Protein AF-A0A1I3TR49-F1 (afdb_monomer)

Sequence (164 aa):
MSTLNEPVAKRIAKLFCMLGSDFDGEILNAAKKMKKLLVAEGLSFPDIAMVIENCNGEIEERKYSDKDAEIIFARGVDKGRAEQLRAQQAPPEFYDSDGKPRWNEIALFCQGNHARIRNNWERDFVNDMAGRMLLRQPTEKQARCLLAIFVKLGGHYDPQTMPW

pLDDT: mean 76.14, std 15.82, range [39.66, 94.94]

Radius of gyration: 25.1 Å; Cα contacts (8 Å, |Δi|>4): 99; chains: 1; bounding box: 60×48×52 Å

Solvent-accessible surface area (backbone atoms only — not comparable to full-atom values): 9668 Å² total; per-residue (Å²): 134,90,71,77,53,67,75,55,48,57,51,45,52,56,33,56,61,35,58,73,50,96,43,67,72,50,23,53,50,25,53,53,52,43,53,54,54,32,50,75,73,76,45,51,72,68,60,52,49,50,52,60,76,57,72,72,84,67,81,72,78,80,67,68,54,68,68,59,48,47,53,53,47,50,54,48,50,50,51,46,48,53,49,45,58,55,56,76,49,59,59,76,74,41,31,49,99,85,57,46,74,33,59,40,49,48,23,44,51,43,46,77,45,39,89,78,52,86,47,70,68,60,44,53,50,31,50,55,43,40,73,40,35,83,82,43,82,70,53,73,71,52,44,54,53,52,47,55,51,28,45,76,76,68,48,78,79,70,80,86,71,59,89,131

Structure (mmCIF, N/CA/C/O backbone):
data_AF-A0A1I3TR49-F1
#
_entry.id   AF-A0A1I3TR49-F1
#
loop_
_atom_site.group_PDB
_atom_site.id
_atom_site.type_symbol
_atom_site.label_atom_id
_atom_site.label_alt_id
_atom_site.label_comp_id
_atom_site.label_asym_id
_atom_site.label_entity_id
_atom_site.label_seq_id
_atom_site.pdbx_PDB_ins_code
_atom_site.Cartn_x
_atom_site.Cartn_y
_atom_site.Cartn_z
_atom_site.occupancy
_atom_site.B_iso_or_equiv
_atom_site.auth_seq_id
_atom_site.auth_comp_id
_atom_site.auth_asym_id
_atom_site.auth_atom_id
_atom_site.pdbx_PDB_model_num
ATOM 1 N N . MET A 1 1 ? -22.020 -6.575 24.843 1.00 39.66 1 MET A N 1
ATOM 2 C CA . MET A 1 1 ? -22.527 -5.255 24.414 1.00 39.66 1 MET A CA 1
ATOM 3 C C . MET A 1 1 ? -21.600 -4.170 24.941 1.00 39.66 1 MET A C 1
ATOM 5 O O . MET A 1 1 ? -21.624 -3.893 26.133 1.00 39.66 1 MET A O 1
ATOM 9 N N . SER A 1 2 ? -20.737 -3.609 24.092 1.00 46.28 2 SER A N 1
ATOM 10 C CA . SER A 1 2 ? -19.875 -2.485 24.480 1.00 46.28 2 SER A CA 1
ATOM 11 C C . SER A 1 2 ? -20.663 -1.191 24.308 1.00 46.28 2 SER A C 1
ATOM 13 O O . SER A 1 2 ? -20.818 -0.689 23.200 1.00 46.28 2 SER A O 1
ATOM 15 N N . THR A 1 3 ? -21.243 -0.690 25.392 1.00 58.72 3 THR A N 1
ATOM 16 C CA . THR A 1 3 ? -21.944 0.597 25.404 1.00 58.72 3 THR A CA 1
ATOM 17 C C . THR A 1 3 ? -20.926 1.731 25.473 1.00 58.72 3 THR A C 1
ATOM 19 O O . THR A 1 3 ? -20.044 1.695 26.332 1.00 58.72 3 THR A O 1
ATOM 22 N N . LEU A 1 4 ? -21.063 2.747 24.614 1.00 65.81 4 LEU A N 1
ATOM 23 C CA . LEU A 1 4 ? -20.297 3.993 24.720 1.00 65.81 4 LEU A CA 1
ATOM 24 C C . LEU A 1 4 ? -20.412 4.553 26.139 1.00 65.81 4 LEU A C 1
ATOM 26 O O . LEU A 1 4 ? -21.515 4.772 26.642 1.00 65.81 4 LEU A O 1
ATOM 30 N N . ASN A 1 5 ? -19.274 4.819 26.770 1.00 77.94 5 ASN A N 1
ATOM 31 C CA . ASN A 1 5 ? -19.248 5.432 28.089 1.00 77.94 5 ASN A CA 1
ATOM 32 C C . ASN A 1 5 ? -19.944 6.813 28.051 1.00 77.94 5 ASN A C 1
ATOM 34 O O . ASN A 1 5 ? -19.626 7.647 27.200 1.00 77.94 5 ASN A O 1
ATOM 38 N N . GLU A 1 6 ? -20.891 7.080 28.959 1.00 75.75 6 GLU A N 1
ATOM 39 C CA . GLU A 1 6 ? -21.751 8.282 28.950 1.00 75.75 6 GLU A CA 1
ATOM 40 C C . GLU A 1 6 ? -20.960 9.612 28.847 1.00 75.75 6 GLU A C 1
ATOM 42 O O . GLU A 1 6 ? -21.258 10.439 27.975 1.00 75.75 6 GLU A O 1
ATOM 47 N N . PRO A 1 7 ? -19.911 9.857 29.658 1.00 82.25 7 PRO A N 1
ATOM 48 C CA . PRO A 1 7 ? -19.032 11.015 29.498 1.00 82.25 7 PRO A CA 1
ATOM 49 C C . PRO A 1 7 ? -18.304 11.089 28.148 1.00 82.25 7 PRO A C 1
ATOM 51 O O . PRO A 1 7 ? -18.015 12.194 27.680 1.00 82.25 7 PRO A O 1
ATOM 54 N N . VAL A 1 8 ? -18.006 9.960 27.501 1.00 80.50 8 VAL A N 1
ATOM 55 C CA . VAL A 1 8 ? -17.376 9.937 26.171 1.00 80.50 8 VAL A CA 1
ATOM 56 C C . VAL A 1 8 ? -18.398 10.278 25.092 1.00 80.50 8 VAL A C 1
ATOM 58 O O . VAL A 1 8 ? -18.118 11.133 24.250 1.00 80.50 8 VAL A O 1
ATOM 61 N N . ALA A 1 9 ? -19.612 9.735 25.184 1.00 81.31 9 ALA A N 1
ATOM 62 C CA . ALA A 1 9 ? -20.722 10.074 24.297 1.00 81.31 9 ALA A CA 1
ATOM 63 C C . ALA A 1 9 ? -21.035 11.583 24.319 1.00 81.31 9 ALA A C 1
ATOM 65 O O . ALA A 1 9 ? -21.102 12.218 23.265 1.00 81.31 9 ALA A O 1
ATOM 66 N N . LYS A 1 10 ? -21.110 12.203 25.508 1.00 86.50 10 LYS A N 1
ATOM 67 C CA . LYS A 1 10 ? -21.321 13.661 25.650 1.00 86.50 10 LYS A CA 1
ATOM 68 C C . LYS A 1 10 ? -20.209 14.489 24.993 1.00 86.50 10 LYS A C 1
ATOM 70 O O . LYS A 1 10 ? -20.476 15.530 24.392 1.00 86.50 10 LYS A O 1
ATOM 75 N N . ARG A 1 11 ? -18.952 14.038 25.081 1.00 86.19 11 ARG A N 1
ATOM 76 C CA . ARG A 1 11 ? -17.809 14.705 24.429 1.00 86.19 11 ARG A CA 1
ATOM 77 C C . ARG A 1 11 ? -17.861 14.566 22.911 1.00 86.19 11 ARG A C 1
ATOM 79 O O . ARG A 1 11 ? -17.600 15.546 22.219 1.00 86.19 11 ARG A O 1
ATOM 86 N N . ILE A 1 12 ? -18.207 13.383 22.405 1.00 85.88 12 ILE A N 1
ATOM 87 C CA . ILE A 1 12 ? -18.371 13.130 20.968 1.00 85.88 12 ILE A CA 1
ATOM 88 C C . ILE A 1 12 ? -19.490 14.008 20.404 1.00 85.88 12 ILE A C 1
ATOM 90 O O . ILE A 1 12 ? -19.259 14.688 19.408 1.00 85.88 12 ILE A O 1
ATOM 94 N N . ALA A 1 13 ? -20.640 14.093 21.079 1.00 86.44 13 ALA A N 1
ATOM 95 C CA . ALA A 1 13 ? -21.747 14.958 20.669 1.00 86.44 13 ALA A CA 1
ATOM 96 C C . ALA A 1 13 ? -21.315 16.430 20.547 1.00 86.44 13 ALA A C 1
ATOM 98 O O . ALA A 1 13 ? -21.583 17.080 19.539 1.00 86.44 13 ALA A O 1
ATOM 99 N N . LYS A 1 14 ? -20.552 16.941 21.523 1.00 90.56 14 LYS A N 1
ATOM 100 C CA . LYS A 1 14 ? -20.010 18.307 21.465 1.00 90.56 14 LYS A CA 1
ATOM 101 C C . LYS A 1 14 ? -19.082 18.520 20.265 1.00 90.56 14 LYS A C 1
ATOM 103 O O . LYS A 1 14 ? -19.155 19.560 19.620 1.00 90.56 14 LYS A O 1
ATOM 108 N N . LEU A 1 15 ? -18.217 17.550 19.962 1.00 92.00 15 LEU A N 1
ATOM 109 C CA . LEU A 1 15 ? -17.332 17.610 18.794 1.00 92.00 15 LEU A CA 1
ATOM 110 C C . LEU A 1 15 ? -18.109 17.521 17.477 1.00 92.00 15 LEU A C 1
ATOM 112 O O . LEU A 1 15 ? -17.673 18.102 16.491 1.00 92.00 15 LEU A O 1
ATOM 116 N N . PHE A 1 16 ? -19.248 16.828 17.461 1.00 88.44 16 PHE A N 1
ATOM 117 C CA . PHE A 1 16 ? -20.114 16.723 16.289 1.00 88.44 16 PHE A CA 1
ATOM 118 C C . PHE A 1 16 ? -20.740 18.074 15.940 1.00 88.44 16 PHE A C 1
ATOM 120 O O . PHE A 1 16 ? -20.690 18.482 14.786 1.00 88.44 16 PHE A O 1
ATOM 127 N N . CYS A 1 17 ? -21.197 18.835 16.939 1.00 89.12 17 CYS A N 1
ATOM 128 C CA . CYS A 1 17 ? -21.662 20.207 16.720 1.00 89.12 17 CYS A CA 1
ATOM 129 C C . CYS A 1 17 ? -20.558 21.129 16.172 1.00 89.12 17 CYS A C 1
ATOM 131 O O . CYS A 1 17 ? -20.835 22.000 15.355 1.00 89.12 17 CYS A O 1
ATOM 133 N N . MET A 1 18 ? -19.299 20.925 16.581 1.00 91.12 18 MET A N 1
ATOM 134 C CA . MET A 1 18 ? -18.164 21.729 16.098 1.00 91.12 18 MET A CA 1
ATOM 135 C C . MET A 1 18 ? -17.819 21.490 14.621 1.00 91.12 18 MET A C 1
ATOM 137 O O . MET A 1 18 ? -17.068 22.276 14.049 1.00 91.12 18 MET A O 1
ATOM 141 N N . LEU A 1 19 ? -18.357 20.439 13.990 1.00 91.12 19 LEU A N 1
ATOM 142 C CA . LEU A 1 19 ? -18.194 20.224 12.549 1.00 91.12 19 LEU A CA 1
ATOM 143 C C . LEU A 1 19 ? -18.945 21.269 11.709 1.00 91.12 19 LEU A C 1
ATOM 145 O O . LEU A 1 19 ? -18.629 21.414 10.535 1.00 91.12 19 LEU A O 1
ATOM 149 N N . GLY A 1 20 ? -19.900 21.995 12.299 1.00 88.50 20 GLY A N 1
ATOM 150 C CA . GLY A 1 20 ? -20.612 23.106 11.661 1.00 88.50 20 GLY A CA 1
ATOM 151 C C . GLY A 1 20 ? -20.020 24.491 11.947 1.00 88.50 20 GLY A C 1
ATOM 152 O O . GLY A 1 20 ? -20.724 25.476 11.764 1.00 88.50 20 GLY A O 1
ATOM 153 N N . SER A 1 21 ? -18.790 24.580 12.465 1.00 92.62 21 SER A N 1
ATOM 154 C CA . SER A 1 21 ? -18.107 25.866 12.679 1.00 92.62 21 SER A CA 1
ATOM 155 C C . SER A 1 21 ? -17.705 26.509 11.346 1.00 92.62 21 SER A C 1
ATOM 157 O O . SER A 1 21 ? -17.328 25.801 10.420 1.00 92.62 21 SER A O 1
ATOM 159 N N . ASP A 1 22 ? -17.696 27.842 11.268 1.00 93.69 22 ASP A N 1
ATOM 160 C CA . ASP A 1 22 ? -17.218 28.595 10.093 1.00 93.69 22 ASP A CA 1
ATOM 161 C C . ASP A 1 22 ? -15.680 28.613 9.970 1.00 93.69 22 ASP A C 1
ATOM 163 O O . ASP A 1 22 ? -15.117 29.160 9.020 1.00 93.69 22 ASP A O 1
ATOM 167 N N . PHE A 1 23 ? -14.975 28.032 10.944 1.00 93.06 23 PHE A N 1
ATOM 168 C CA . PHE A 1 23 ? -13.519 28.002 10.991 1.00 93.06 23 PHE A CA 1
ATOM 169 C C . PHE A 1 23 ? -12.982 26.600 10.677 1.00 93.06 23 PHE A C 1
ATOM 171 O O . PHE A 1 23 ? -13.037 25.694 11.512 1.00 93.06 23 PHE A O 1
ATOM 178 N N . ASP A 1 24 ? -12.338 26.440 9.517 1.00 91.50 24 ASP A N 1
ATOM 179 C CA . ASP A 1 24 ? -11.749 25.165 9.062 1.00 91.50 24 ASP A CA 1
ATOM 180 C C . ASP A 1 24 ? -10.824 24.510 10.099 1.00 91.50 24 ASP A C 1
ATOM 182 O O . ASP A 1 24 ? -10.802 23.287 10.277 1.00 91.50 24 ASP A O 1
ATOM 186 N N . GLY A 1 25 ? -10.055 25.329 10.824 1.00 92.19 25 GLY A N 1
ATOM 187 C CA . GLY A 1 25 ? -9.167 24.855 11.882 1.00 92.19 25 GLY A CA 1
ATOM 188 C C . GLY A 1 25 ? -9.919 24.166 13.025 1.00 92.19 25 GLY A C 1
ATOM 189 O O . GLY A 1 25 ? -9.424 23.185 13.587 1.00 92.19 25 GLY A O 1
ATOM 190 N N . GLU A 1 26 ? -11.122 24.631 13.356 1.00 91.81 26 GLU A N 1
ATOM 191 C CA . GLU A 1 26 ? -11.967 24.029 14.385 1.00 91.81 26 GLU A CA 1
ATOM 192 C C . GLU A 1 26 ? -12.593 22.724 13.904 1.00 91.81 26 GLU A C 1
ATOM 194 O O . GLU A 1 26 ? -12.525 21.735 14.636 1.00 91.81 26 GLU A O 1
ATOM 199 N N . ILE A 1 27 ?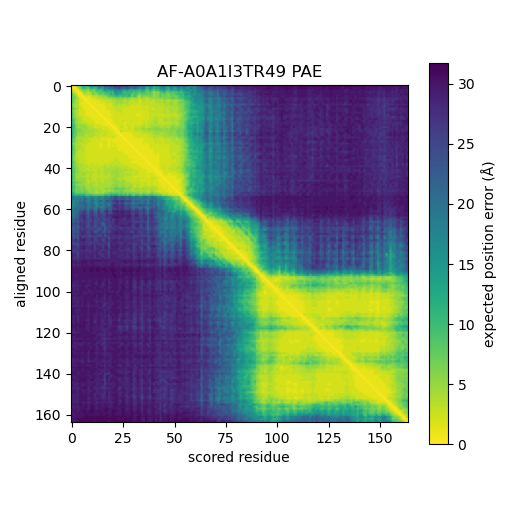 -13.086 22.681 12.661 1.00 94.94 27 ILE A N 1
ATOM 200 C CA . ILE A 1 27 ? -13.631 21.465 12.037 1.00 94.94 27 ILE A CA 1
ATOM 201 C C . ILE A 1 27 ? -12.572 20.356 12.031 1.00 94.94 27 ILE A C 1
ATOM 203 O O . ILE A 1 27 ? -12.802 19.246 12.523 1.00 94.94 27 ILE A O 1
ATOM 207 N N . LEU A 1 28 ? -11.369 20.652 11.526 1.00 93.56 28 LEU A N 1
ATOM 208 C CA . LEU A 1 28 ? -10.281 19.675 11.437 1.00 93.56 28 LEU A CA 1
ATOM 209 C C . LEU A 1 28 ? -9.835 19.187 12.818 1.00 93.56 28 LEU A C 1
ATOM 211 O O . LEU A 1 28 ? -9.556 17.997 13.005 1.00 93.56 28 LEU A O 1
ATOM 215 N N . ASN A 1 29 ? -9.767 20.085 13.801 1.00 93.75 29 ASN A N 1
ATOM 216 C CA . ASN A 1 29 ? -9.424 19.721 15.172 1.00 93.75 29 ASN A CA 1
ATOM 217 C C . ASN A 1 29 ? -10.525 18.887 15.836 1.00 93.75 29 ASN A C 1
ATOM 219 O O . ASN A 1 29 ? -10.207 17.934 16.556 1.00 93.75 29 ASN A O 1
ATOM 223 N N . ALA A 1 30 ? -11.794 19.199 15.576 1.00 93.88 30 ALA A N 1
ATOM 224 C CA . ALA A 1 30 ? -12.936 18.452 16.078 1.00 93.88 30 ALA A CA 1
ATOM 225 C C . ALA A 1 30 ? -12.958 17.027 15.511 1.00 93.88 30 ALA A C 1
ATOM 227 O O . ALA A 1 30 ? -12.983 16.067 16.285 1.00 93.88 30 ALA A O 1
ATOM 228 N N . ALA A 1 31 ? -12.808 16.872 14.193 1.00 92.88 31 ALA A N 1
ATOM 229 C CA . ALA A 1 31 ? -12.735 15.571 13.530 1.00 92.88 31 ALA A CA 1
ATOM 230 C C . ALA A 1 31 ? -11.556 14.721 14.040 1.00 92.88 31 ALA A C 1
ATOM 232 O O . ALA A 1 31 ? -11.719 13.539 14.356 1.00 92.88 31 ALA A O 1
ATOM 233 N N . LYS A 1 32 ? -10.365 15.321 14.207 1.00 94.75 32 LYS A N 1
ATOM 234 C CA . LYS A 1 32 ? -9.185 14.631 14.765 1.00 94.75 32 LYS A CA 1
ATOM 235 C C . LYS A 1 32 ? -9.409 14.167 16.204 1.00 94.75 32 LYS A C 1
ATOM 237 O O . LYS A 1 32 ? -9.041 13.041 16.543 1.00 94.75 32 LYS A O 1
ATOM 242 N N . LYS A 1 33 ? -9.985 15.018 17.059 1.00 94.00 33 LYS A N 1
ATOM 243 C CA . LYS A 1 33 ? -10.298 14.664 18.454 1.00 94.00 33 LYS A CA 1
ATOM 244 C C . LYS A 1 33 ? -11.365 13.576 18.529 1.00 94.00 33 LYS A C 1
ATOM 246 O O . LYS A 1 33 ? -11.213 12.650 19.318 1.00 94.00 33 LYS A O 1
ATOM 251 N N . MET A 1 34 ? -12.384 13.652 17.678 1.00 92.31 34 MET A N 1
ATOM 252 C CA . MET A 1 34 ? -13.452 12.659 17.610 1.00 92.31 34 MET A CA 1
ATOM 253 C C . MET A 1 34 ? -12.901 11.291 17.204 1.00 92.31 34 MET A C 1
ATOM 255 O O . MET A 1 34 ? -13.151 10.311 17.897 1.00 92.31 34 MET A O 1
ATOM 259 N N . LYS A 1 35 ? -12.037 11.238 16.180 1.00 92.56 35 LYS A N 1
ATOM 260 C CA . LYS A 1 35 ? -11.345 10.004 15.778 1.00 92.56 35 LYS A CA 1
ATOM 261 C C . LYS A 1 35 ? -10.571 9.368 16.935 1.00 92.56 35 LYS A C 1
ATOM 263 O O . LYS A 1 35 ? -10.643 8.161 17.124 1.00 92.56 35 LYS A O 1
ATOM 268 N N . LYS A 1 36 ? -9.829 10.172 17.707 1.00 91.75 36 LYS A N 1
ATOM 269 C CA . LYS A 1 36 ? -9.060 9.674 18.861 1.00 91.75 36 LYS A CA 1
ATOM 270 C C . LYS A 1 36 ? -9.958 9.098 19.958 1.00 91.75 36 LYS A C 1
ATOM 272 O O . LYS A 1 36 ? -9.607 8.071 20.521 1.00 91.75 36 LYS A O 1
ATOM 277 N N . LEU A 1 37 ? -11.085 9.750 20.254 1.00 89.06 3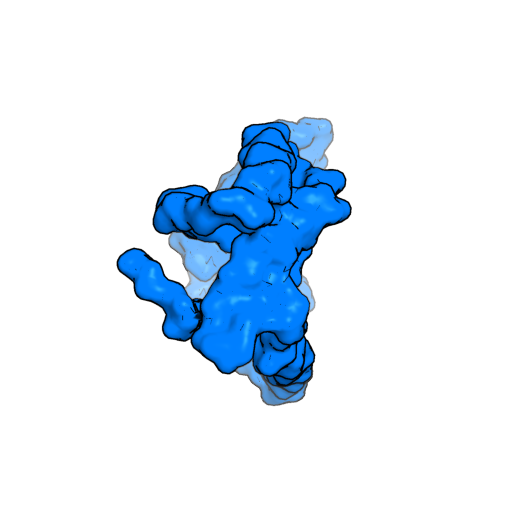7 LEU A N 1
ATOM 278 C CA . LEU A 1 37 ? -12.032 9.271 21.266 1.00 89.06 37 LEU A CA 1
ATOM 279 C C . LEU A 1 37 ? -12.712 7.969 20.845 1.00 89.06 37 LEU A C 1
ATOM 281 O O . LEU A 1 37 ? -12.808 7.063 21.659 1.00 89.06 37 LEU A O 1
ATOM 285 N N . LEU A 1 38 ? -13.118 7.855 19.579 1.00 86.62 38 LEU A N 1
ATOM 286 C CA . LEU A 1 38 ? -13.704 6.619 19.060 1.00 86.62 38 LEU A CA 1
ATOM 287 C C . LEU A 1 38 ? -12.713 5.454 19.156 1.00 86.62 38 LEU A C 1
ATOM 289 O O . LEU A 1 38 ? -13.054 4.415 19.705 1.00 86.62 38 LEU A O 1
ATOM 293 N N . VAL A 1 39 ? -11.460 5.659 18.737 1.00 87.00 39 VAL A N 1
ATOM 294 C CA . VAL A 1 39 ? -10.416 4.623 18.827 1.00 87.00 39 VAL A CA 1
ATOM 295 C C . VAL A 1 39 ? -10.141 4.200 20.274 1.00 87.00 39 VAL A C 1
ATOM 297 O O . VAL A 1 39 ? -9.909 3.020 20.516 1.00 87.00 39 VAL A O 1
ATOM 300 N N . ALA A 1 40 ? -10.187 5.128 21.237 1.00 85.00 40 ALA A N 1
ATOM 301 C CA . ALA A 1 40 ? -10.005 4.803 22.655 1.00 85.00 40 ALA A CA 1
ATOM 302 C C . ALA A 1 40 ? -11.107 3.877 23.203 1.00 85.00 40 ALA A C 1
ATOM 304 O O . ALA A 1 40 ? -10.841 3.086 24.101 1.00 85.00 40 ALA A O 1
ATOM 305 N N . GLU A 1 41 ? -12.308 3.942 22.626 1.00 81.75 41 GLU A N 1
ATOM 306 C CA . GLU A 1 41 ? -13.445 3.069 22.943 1.00 81.75 41 GLU A CA 1
ATOM 307 C C . GLU A 1 41 ? -13.529 1.841 22.011 1.00 81.75 41 GLU A C 1
ATOM 309 O O . GLU A 1 41 ? -14.489 1.079 22.076 1.00 81.75 41 GLU A O 1
ATOM 314 N N . GLY A 1 42 ? -12.544 1.638 21.124 1.00 82.88 42 GLY A N 1
ATOM 315 C CA . GLY A 1 42 ? -12.545 0.540 20.151 1.00 82.88 42 GLY A CA 1
ATOM 316 C C . GLY A 1 42 ? -13.550 0.704 19.005 1.00 82.88 42 GLY A C 1
ATOM 317 O O . GLY A 1 42 ? -13.903 -0.279 18.362 1.00 82.88 42 GLY A O 1
ATOM 318 N N . LEU A 1 43 ? -14.008 1.929 18.748 1.00 83.88 43 LEU A N 1
ATOM 319 C CA . LEU A 1 43 ? -15.012 2.274 17.741 1.00 83.88 43 LEU A CA 1
ATOM 320 C C . LEU A 1 43 ? -14.411 3.061 16.570 1.00 83.88 43 LEU A C 1
ATOM 322 O O . LEU A 1 43 ? -13.320 3.638 16.640 1.00 83.88 43 LEU A O 1
ATOM 326 N N . SER A 1 44 ? -15.172 3.144 15.486 1.00 86.31 44 SER A N 1
ATOM 327 C CA . SER A 1 44 ? -14.844 3.872 14.267 1.00 86.31 44 SER A CA 1
ATOM 328 C C . SER A 1 44 ? -16.027 4.712 13.763 1.00 86.31 44 SER A C 1
ATOM 330 O O . SER A 1 44 ? -17.168 4.538 14.181 1.00 86.31 44 SER A O 1
ATOM 332 N N . PHE A 1 45 ? -15.764 5.664 12.859 1.00 82.69 45 PHE A N 1
ATOM 333 C CA . PHE A 1 45 ? -16.827 6.466 12.232 1.00 82.69 45 PHE A CA 1
ATOM 334 C C . PHE A 1 45 ? -17.902 5.615 11.526 1.00 82.69 45 PHE A C 1
ATOM 336 O O . PHE A 1 45 ? -19.075 5.944 11.683 1.00 82.69 45 PHE A O 1
ATOM 343 N N . PRO A 1 46 ? -17.554 4.529 10.802 1.00 84.19 46 PRO A N 1
ATOM 344 C CA . PRO A 1 46 ? -18.543 3.583 10.284 1.00 84.19 46 PRO A CA 1
ATOM 345 C C . PRO A 1 46 ? -19.475 2.989 11.345 1.00 84.19 46 PRO A C 1
ATOM 347 O O . PRO A 1 46 ? -20.665 2.850 11.082 1.00 84.19 46 PRO A O 1
ATOM 350 N N . ASP A 1 47 ? -18.969 2.690 12.543 1.00 79.88 47 ASP A N 1
ATOM 351 C CA . ASP A 1 47 ? -19.797 2.143 13.627 1.00 79.88 47 ASP A CA 1
ATOM 352 C C . ASP A 1 47 ? -20.828 3.174 14.104 1.00 79.88 47 ASP A C 1
ATOM 354 O O . ASP A 1 47 ? -21.980 2.841 14.363 1.00 79.88 47 ASP A O 1
ATOM 35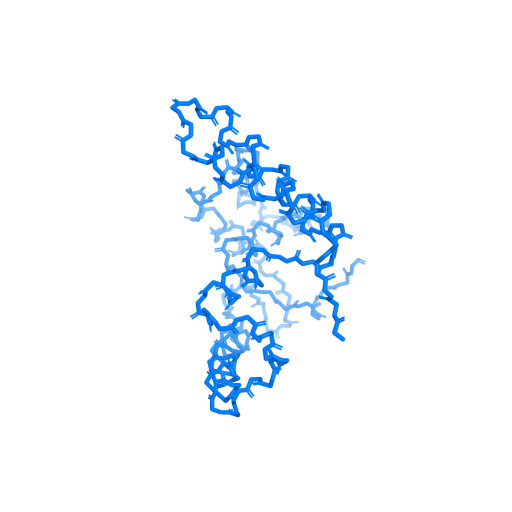8 N N . ILE A 1 48 ? -20.440 4.452 14.153 1.00 77.81 48 ILE A N 1
ATOM 359 C CA . ILE A 1 48 ? -21.357 5.556 14.465 1.00 77.81 48 ILE A CA 1
ATOM 360 C C . ILE A 1 48 ? -22.369 5.778 13.335 1.00 77.81 48 ILE A C 1
ATOM 362 O O . ILE A 1 48 ? -23.542 6.007 13.614 1.00 77.81 48 ILE A O 1
ATOM 366 N N . ALA A 1 49 ? -21.941 5.689 12.072 1.00 78.31 49 ALA A N 1
ATOM 367 C CA . ALA A 1 49 ? -22.837 5.802 10.923 1.00 78.31 49 ALA A CA 1
ATOM 368 C C . ALA A 1 49 ? -23.915 4.711 10.949 1.00 78.31 49 ALA A C 1
ATOM 370 O O . ALA A 1 49 ? -25.086 5.039 10.825 1.00 78.31 49 ALA A O 1
ATOM 371 N N . MET A 1 50 ? -23.546 3.459 11.238 1.00 67.44 50 MET A N 1
ATOM 372 C CA . MET A 1 50 ? -24.505 2.365 11.435 1.00 67.44 50 MET A CA 1
ATOM 373 C C . MET A 1 50 ? -25.518 2.657 12.542 1.00 67.44 50 MET A C 1
ATOM 375 O O . MET A 1 50 ? -26.704 2.405 12.373 1.00 67.44 50 MET A O 1
ATOM 379 N N . VAL A 1 51 ? -25.065 3.186 13.684 1.00 72.38 51 VAL A N 1
ATOM 380 C CA . VAL A 1 51 ? -25.960 3.528 14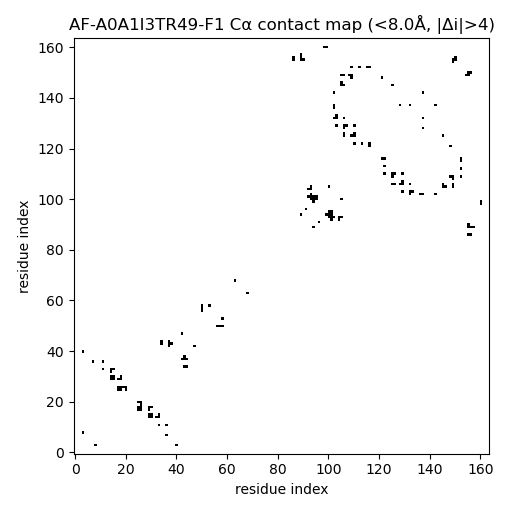.801 1.00 72.38 51 VAL A CA 1
ATOM 381 C C . VAL A 1 51 ? -26.963 4.609 14.391 1.00 72.38 51 VAL A C 1
ATOM 383 O O . VAL A 1 51 ? -28.134 4.525 14.757 1.00 72.38 51 VAL A O 1
ATOM 386 N N . ILE A 1 52 ? -26.520 5.608 13.624 1.00 72.56 52 ILE A N 1
ATOM 387 C CA . ILE A 1 52 ? -27.382 6.678 13.106 1.00 72.56 52 ILE A CA 1
ATOM 388 C C . ILE A 1 52 ? -28.342 6.135 12.041 1.00 72.56 52 ILE A C 1
ATOM 390 O O . ILE A 1 52 ? -29.528 6.433 12.100 1.00 72.56 52 ILE A O 1
ATOM 394 N N . GLU A 1 53 ? -27.858 5.328 11.097 1.00 70.31 53 GLU A N 1
ATOM 395 C CA . GLU A 1 53 ? -28.667 4.705 10.040 1.00 70.31 53 GLU A CA 1
ATOM 396 C C . GLU A 1 53 ? -29.755 3.792 10.616 1.00 70.31 53 GLU A C 1
ATOM 398 O O . GLU A 1 53 ? -30.868 3.752 10.094 1.00 70.31 53 GLU A O 1
ATOM 403 N N . ASN A 1 54 ? -29.463 3.119 11.731 1.00 65.62 54 ASN A N 1
ATOM 404 C CA . ASN A 1 54 ? -30.382 2.179 12.357 1.00 65.62 54 ASN A CA 1
ATOM 405 C C . ASN A 1 54 ? -31.412 2.826 13.296 1.00 65.62 54 ASN A C 1
ATOM 407 O O . ASN A 1 54 ? -32.283 2.088 13.739 1.00 65.62 54 ASN A O 1
ATOM 411 N N . CYS A 1 55 ? -31.341 4.142 13.582 1.00 52.75 55 CYS A N 1
ATOM 412 C CA . CYS A 1 55 ? -32.319 5.047 14.246 1.00 52.75 55 CYS A CA 1
ATOM 413 C C . CYS A 1 55 ? -33.131 4.575 15.486 1.00 52.75 55 CYS A C 1
ATOM 415 O O . CYS A 1 55 ? -33.822 5.391 16.092 1.00 52.75 55 CYS A O 1
ATOM 417 N N . ASN A 1 56 ? -33.025 3.320 15.923 1.00 53.84 56 ASN A N 1
ATOM 418 C CA . ASN A 1 56 ? -33.837 2.677 16.959 1.00 53.84 56 ASN A CA 1
ATOM 419 C C . ASN A 1 56 ? -33.006 2.258 18.186 1.00 53.84 56 ASN A C 1
ATOM 421 O O . ASN A 1 56 ? -33.528 1.622 19.094 1.00 53.84 56 ASN A O 1
ATOM 425 N N . GLY A 1 57 ? -31.721 2.628 18.248 1.00 50.22 57 GLY A N 1
ATOM 426 C CA . GLY A 1 57 ? -30.883 2.431 19.438 1.00 50.22 57 GLY A CA 1
ATOM 427 C C . GLY A 1 57 ? -30.410 0.996 19.693 1.00 50.22 57 GLY A C 1
ATOM 428 O O . GLY A 1 57 ? -29.686 0.769 20.661 1.00 50.22 57 GLY A O 1
ATOM 429 N N . GLU A 1 58 ? -30.747 0.042 18.828 1.00 46.16 58 GLU A N 1
ATOM 430 C CA . GLU A 1 58 ? -30.229 -1.321 18.903 1.00 46.16 58 GLU A CA 1
ATOM 431 C C . GLU A 1 58 ? -28.995 -1.448 18.008 1.00 46.16 58 GLU A C 1
ATOM 433 O O . GLU A 1 58 ? -29.055 -1.363 16.780 1.00 46.16 58 GLU A O 1
ATOM 438 N N . ILE A 1 59 ? -27.836 -1.623 18.645 1.00 44.81 59 ILE A N 1
ATOM 439 C CA . ILE A 1 59 ? -26.644 -2.125 17.968 1.00 44.81 59 ILE A CA 1
ATOM 440 C C . ILE A 1 59 ? -26.946 -3.593 17.672 1.00 44.81 59 ILE A C 1
ATOM 442 O O . ILE A 1 59 ? -26.665 -4.459 18.500 1.00 44.81 59 ILE A O 1
ATOM 446 N N . GLU A 1 60 ? -27.562 -3.877 16.523 1.00 47.41 60 GLU A N 1
ATOM 447 C CA . GLU A 1 60 ? -27.552 -5.238 16.002 1.00 47.41 60 GLU A CA 1
ATOM 448 C C . GLU A 1 60 ? -26.082 -5.641 15.850 1.00 47.41 60 GLU A C 1
ATOM 450 O O . GLU A 1 60 ? -25.320 -5.037 15.087 1.00 47.41 60 GLU A O 1
ATOM 455 N N . GLU A 1 61 ? -25.659 -6.636 16.633 1.00 48.44 61 GLU A N 1
ATOM 456 C CA . GLU A 1 61 ? -24.429 -7.370 16.368 1.00 48.44 61 GLU A CA 1
ATOM 457 C C . GLU A 1 61 ? -24.482 -7.792 14.901 1.00 48.44 61 GLU A C 1
ATOM 459 O O . GLU A 1 61 ? -25.295 -8.638 14.529 1.00 48.44 61 GLU A O 1
ATOM 464 N N . ARG A 1 62 ? -23.654 -7.170 14.054 1.00 48.94 62 ARG A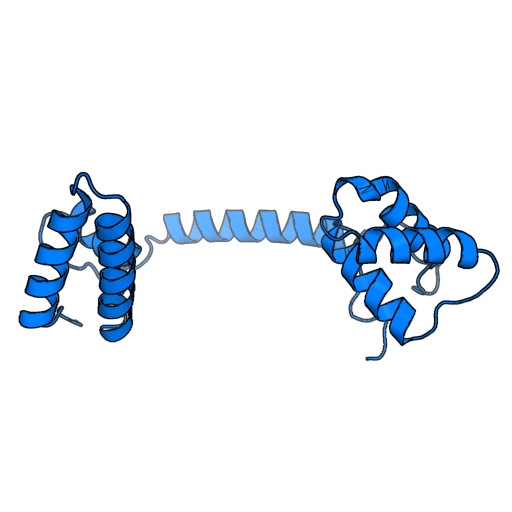 N 1
ATOM 465 C CA . ARG A 1 62 ? -23.548 -7.498 12.630 1.00 48.94 62 ARG A CA 1
ATOM 466 C C . ARG A 1 62 ? -23.242 -8.994 12.479 1.00 48.94 62 ARG A C 1
ATOM 468 O O . ARG A 1 62 ? -22.086 -9.404 12.417 1.00 48.94 62 ARG A O 1
ATOM 475 N N . LYS A 1 63 ? -24.277 -9.815 12.320 1.00 45.09 63 LYS A N 1
ATOM 476 C CA . LYS A 1 63 ? -24.235 -10.881 11.330 1.00 45.09 63 LYS A CA 1
ATOM 477 C C . LYS A 1 63 ? -24.413 -10.161 10.011 1.00 45.09 63 LYS A C 1
ATOM 479 O O . LYS A 1 63 ? -25.483 -9.631 9.736 1.00 45.09 63 LYS A O 1
ATOM 484 N N . TYR A 1 64 ? -23.345 -10.076 9.225 1.00 50.44 64 TYR A N 1
ATOM 485 C CA . TYR A 1 64 ? -23.516 -9.838 7.799 1.00 50.44 64 TYR A CA 1
ATOM 486 C C . TYR A 1 64 ? -24.619 -10.793 7.340 1.00 50.44 64 TYR A C 1
ATOM 488 O O . TYR A 1 64 ? -24.497 -11.997 7.557 1.00 50.44 64 TYR A O 1
ATOM 496 N N . SER A 1 65 ? -25.723 -10.262 6.813 1.00 60.06 65 SER A N 1
ATOM 497 C CA . SER A 1 65 ? -26.702 -11.097 6.123 1.00 60.06 65 SER A CA 1
ATOM 498 C C . SER A 1 65 ? -25.921 -11.919 5.104 1.00 60.06 65 SER A C 1
ATOM 500 O O . SER A 1 65 ? -25.087 -11.352 4.393 1.00 60.06 65 SER A O 1
ATOM 502 N N . ASP A 1 66 ? -26.142 -13.235 5.059 1.00 56.16 66 ASP A N 1
ATOM 503 C CA . ASP A 1 66 ? -25.357 -14.153 4.223 1.00 56.16 66 ASP A CA 1
ATOM 504 C C . ASP A 1 66 ? -25.245 -13.649 2.779 1.00 56.16 66 ASP A C 1
ATOM 506 O O . ASP A 1 66 ? -24.197 -13.784 2.160 1.00 56.16 66 ASP A O 1
ATOM 510 N N . LYS A 1 67 ? -26.268 -12.938 2.288 1.00 55.56 67 LYS A N 1
ATOM 511 C CA . LYS A 1 67 ? -26.280 -12.303 0.965 1.00 55.56 67 LYS A CA 1
ATOM 512 C C . LYS A 1 67 ? -25.248 -11.184 0.796 1.00 55.56 67 LYS A C 1
ATOM 514 O O . LYS A 1 67 ? -24.628 -11.096 -0.258 1.00 55.56 67 LYS A O 1
ATOM 519 N N . ASP A 1 68 ? -25.036 -10.338 1.799 1.00 53.38 68 ASP A N 1
ATOM 520 C CA . ASP A 1 68 ? -24.042 -9.258 1.728 1.00 53.38 68 ASP A CA 1
ATOM 521 C C . ASP A 1 68 ? -22.621 -9.810 1.853 1.00 53.38 68 ASP A C 1
ATOM 523 O O . ASP A 1 68 ? -21.711 -9.355 1.153 1.00 53.38 68 ASP A O 1
ATOM 527 N N . ALA A 1 69 ? -22.440 -10.838 2.689 1.00 59.44 69 ALA A N 1
ATOM 528 C CA . ALA A 1 69 ? -21.193 -11.589 2.754 1.00 59.44 69 ALA A CA 1
ATOM 529 C C . ALA A 1 69 ? -20.893 -12.271 1.411 1.00 59.44 69 ALA A C 1
ATOM 531 O O . ALA A 1 69 ? -19.764 -12.195 0.935 1.00 59.44 69 ALA A O 1
ATOM 532 N N . GLU A 1 70 ? -21.900 -12.855 0.761 1.00 62.84 70 GLU A N 1
ATOM 533 C CA . GLU A 1 70 ? -21.780 -13.499 -0.548 1.00 62.84 70 GLU A CA 1
ATOM 534 C C . GLU A 1 70 ? -21.458 -12.487 -1.655 1.00 62.84 70 GLU A C 1
ATOM 536 O O . GLU A 1 70 ? -20.592 -12.748 -2.485 1.00 62.84 70 GLU A O 1
ATOM 541 N N . ILE A 1 71 ? -22.055 -11.290 -1.635 1.00 66.94 71 ILE A N 1
ATOM 542 C CA . ILE A 1 71 ? -21.748 -10.214 -2.593 1.00 66.94 71 ILE A CA 1
ATOM 543 C C . ILE A 1 71 ? -20.316 -9.697 -2.407 1.00 66.94 71 ILE A C 1
ATOM 545 O O . ILE A 1 71 ? -19.600 -9.485 -3.391 1.00 66.94 71 ILE A O 1
ATOM 549 N N . ILE A 1 72 ? -19.877 -9.483 -1.165 1.00 58.41 72 ILE A N 1
ATOM 550 C CA . ILE A 1 72 ? -18.515 -9.018 -0.864 1.00 58.41 72 ILE A CA 1
ATOM 551 C C . ILE A 1 72 ? -17.495 -10.114 -1.192 1.00 58.41 72 ILE A C 1
ATOM 553 O O . ILE A 1 72 ? -16.458 -9.820 -1.789 1.00 58.41 72 ILE A O 1
ATOM 557 N N . PHE A 1 73 ? -17.800 -11.372 -0.869 1.00 63.62 73 PHE A N 1
ATOM 558 C CA . PHE A 1 73 ? -16.961 -12.526 -1.174 1.00 63.62 73 PHE A CA 1
ATOM 559 C C . PHE A 1 73 ? -16.868 -12.772 -2.680 1.00 63.62 73 PHE A C 1
ATOM 561 O O . PHE A 1 73 ? -15.762 -12.890 -3.191 1.00 63.62 73 PHE A O 1
ATOM 568 N N . ALA A 1 74 ? -17.980 -12.752 -3.417 1.00 67.25 74 ALA A N 1
ATOM 569 C CA . ALA A 1 74 ? -17.989 -12.892 -4.873 1.00 67.25 74 ALA A CA 1
ATOM 570 C C . ALA A 1 74 ? -17.182 -11.774 -5.547 1.00 67.25 74 ALA A C 1
ATOM 572 O O . ALA A 1 74 ? -16.312 -12.051 -6.370 1.00 67.25 74 ALA A O 1
ATOM 573 N N . ARG A 1 75 ? -17.370 -10.515 -5.123 1.00 60.34 75 ARG A N 1
ATOM 574 C CA . ARG A 1 75 ? -16.555 -9.384 -5.602 1.00 60.34 75 ARG A CA 1
ATOM 575 C C . ARG A 1 75 ? -15.074 -9.548 -5.261 1.00 60.34 75 ARG A C 1
ATOM 577 O O . ARG A 1 75 ? -14.223 -9.204 -6.079 1.00 60.34 75 ARG A O 1
ATOM 584 N N . GLY A 1 76 ? -14.757 -10.065 -4.076 1.00 60.41 76 GLY A N 1
ATOM 585 C CA . GLY A 1 76 ? -13.391 -10.364 -3.649 1.00 60.41 76 GLY A CA 1
ATOM 586 C C . GLY A 1 76 ? -12.753 -11.503 -4.446 1.00 60.41 76 GLY A C 1
ATOM 587 O O . GLY A 1 76 ? -11.593 -11.400 -4.828 1.00 60.41 76 GLY A O 1
ATOM 588 N N . VAL A 1 77 ? -13.514 -12.551 -4.759 1.00 66.31 77 VAL A N 1
ATOM 589 C CA . VAL A 1 77 ? -13.079 -13.719 -5.536 1.00 66.31 77 VAL A CA 1
ATOM 590 C C . VAL A 1 77 ? -12.906 -13.379 -7.011 1.00 66.31 77 VAL A C 1
ATOM 592 O O . VAL A 1 77 ? -11.954 -13.854 -7.621 1.00 66.31 77 VAL A O 1
ATOM 595 N N . ASP A 1 78 ? -13.765 -12.544 -7.591 1.00 64.56 78 ASP A N 1
ATOM 596 C CA . ASP A 1 78 ? -13.625 -12.105 -8.983 1.00 64.56 78 ASP A CA 1
ATOM 597 C C . ASP A 1 78 ? -12.478 -11.112 -9.142 1.00 64.56 78 ASP A C 1
ATOM 599 O O . ASP A 1 78 ? -11.697 -11.219 -10.088 1.00 64.56 78 ASP A O 1
ATOM 603 N N . LYS A 1 79 ? -12.302 -10.195 -8.182 1.00 54.81 79 LYS A N 1
ATOM 604 C CA . LYS A 1 79 ? -11.126 -9.322 -8.137 1.00 54.81 79 LYS A CA 1
ATOM 605 C C . LYS A 1 79 ? -9.851 -10.135 -7.919 1.00 54.81 79 LYS A C 1
ATOM 607 O O . LYS A 1 79 ? -8.887 -9.921 -8.641 1.00 54.81 79 LYS A O 1
ATOM 612 N N . GLY A 1 80 ? -9.879 -11.112 -7.014 1.00 52.91 80 GLY A N 1
ATOM 613 C CA . GLY A 1 80 ? -8.782 -12.042 -6.765 1.00 52.91 80 GLY A CA 1
ATOM 614 C C . GLY A 1 80 ? -8.456 -12.898 -7.986 1.00 52.91 80 GLY A C 1
ATOM 615 O O . GLY A 1 80 ? -7.293 -13.008 -8.334 1.00 52.91 80 GLY A O 1
ATOM 616 N N . ARG A 1 81 ? -9.451 -13.423 -8.713 1.00 58.84 81 ARG A N 1
ATOM 617 C CA . ARG A 1 81 ? -9.238 -14.167 -9.965 1.00 58.84 81 ARG A CA 1
ATOM 618 C C . ARG A 1 81 ? -8.742 -13.277 -11.095 1.00 58.84 81 ARG A C 1
ATOM 620 O O . ARG A 1 81 ? -7.868 -13.705 -11.833 1.00 58.84 81 ARG A O 1
ATOM 627 N N . ALA A 1 82 ? -9.238 -12.049 -11.227 1.00 56.25 82 ALA A N 1
ATOM 628 C CA . ALA A 1 82 ? -8.741 -11.094 -12.215 1.00 56.25 82 ALA A CA 1
ATOM 629 C C . ALA A 1 82 ? -7.309 -10.633 -11.897 1.00 56.25 82 ALA A C 1
ATOM 631 O O . ALA A 1 82 ? -6.493 -10.498 -12.804 1.00 56.25 82 ALA A O 1
ATOM 632 N N . GLU A 1 83 ? -6.982 -10.429 -10.621 1.00 49.38 83 GLU A N 1
ATOM 633 C CA . GLU A 1 83 ? -5.630 -10.119 -10.149 1.00 49.38 83 GLU A CA 1
ATOM 634 C C . GLU A 1 83 ? -4.701 -11.329 -10.278 1.00 49.38 83 GLU A C 1
ATOM 636 O O . GLU A 1 83 ? -3.568 -11.160 -10.699 1.00 49.38 83 GLU A O 1
ATOM 641 N N . GLN A 1 84 ? -5.182 -12.548 -10.026 1.00 49.19 84 GLN A N 1
ATOM 642 C CA . GLN A 1 84 ? -4.416 -13.791 -10.136 1.00 49.19 84 GLN A CA 1
ATOM 643 C C . GLN A 1 84 ? -4.211 -14.220 -11.597 1.00 49.19 84 GLN A C 1
ATOM 645 O O . GLN A 1 84 ? -3.141 -14.710 -11.933 1.00 49.19 84 GLN A O 1
ATOM 650 N N . LEU A 1 85 ? -5.171 -13.959 -12.491 1.00 51.22 85 LEU A N 1
ATOM 651 C CA . LEU A 1 85 ? -5.006 -14.093 -13.946 1.00 51.22 85 LEU A CA 1
ATOM 652 C C . LEU A 1 85 ? -4.044 -13.036 -14.502 1.00 51.22 85 LEU A C 1
ATOM 654 O O . LEU A 1 85 ? -3.231 -13.351 -15.366 1.00 51.22 85 LEU A O 1
ATOM 658 N N . ARG A 1 86 ? -4.087 -11.803 -13.975 1.00 47.25 86 ARG A N 1
ATOM 659 C CA . ARG A 1 86 ? -3.068 -10.778 -14.256 1.00 47.25 86 ARG A CA 1
ATOM 660 C C . ARG A 1 86 ? -1.709 -11.122 -13.646 1.00 47.25 86 ARG A C 1
ATOM 662 O O . ARG A 1 86 ? -0.705 -10.672 -14.181 1.00 47.25 86 ARG A O 1
ATOM 669 N N . ALA A 1 87 ? -1.678 -11.903 -12.565 1.00 45.50 87 ALA A N 1
ATOM 670 C CA . ALA A 1 87 ? -0.448 -12.260 -11.871 1.00 45.50 87 ALA A CA 1
ATOM 671 C C . ALA A 1 87 ? 0.260 -13.497 -12.426 1.00 45.50 87 ALA A C 1
ATOM 673 O O . ALA A 1 87 ? 1.484 -13.558 -12.484 1.00 45.50 87 ALA A O 1
ATOM 674 N N . GLN A 1 88 ? -0.505 -14.486 -12.882 1.00 48.56 88 GLN A N 1
ATOM 675 C CA . GLN A 1 88 ? 0.030 -15.686 -13.531 1.00 48.56 88 GLN A CA 1
ATOM 676 C C . GLN A 1 88 ? 0.575 -15.400 -14.933 1.00 48.56 88 GLN A C 1
ATOM 678 O O . GLN A 1 88 ? 1.352 -16.187 -15.464 1.00 48.56 88 GLN A O 1
ATOM 683 N N . GLN A 1 89 ? 0.210 -14.264 -15.523 1.00 45.25 89 GLN A N 1
ATOM 684 C CA . GLN A 1 89 ? 0.806 -13.761 -16.751 1.00 45.25 89 GLN A CA 1
ATOM 685 C C . GLN A 1 89 ? 1.826 -12.678 -16.402 1.00 45.25 89 GLN A C 1
ATOM 687 O O . GLN A 1 89 ? 1.579 -11.496 -16.628 1.00 45.25 89 GLN A O 1
ATOM 692 N N . ALA A 1 90 ? 2.989 -13.062 -15.865 1.00 49.12 90 ALA A N 1
ATOM 693 C CA . ALA A 1 90 ? 4.157 -12.203 -16.026 1.00 49.12 90 ALA A CA 1
ATOM 694 C C . ALA A 1 90 ? 4.338 -12.023 -17.544 1.00 49.12 90 ALA A C 1
ATOM 696 O O . ALA A 1 90 ? 4.514 -13.030 -18.239 1.00 49.12 90 ALA A O 1
ATOM 697 N N . PRO A 1 91 ? 4.218 -10.803 -18.099 1.00 54.34 91 PRO A N 1
ATOM 698 C CA . PRO A 1 91 ? 4.396 -10.628 -19.528 1.00 54.34 91 PRO A CA 1
ATOM 699 C C . PRO A 1 91 ? 5.795 -11.152 -19.882 1.00 54.34 91 PRO A C 1
ATOM 701 O O . PRO A 1 91 ? 6.756 -10.742 -19.219 1.00 54.34 91 PRO A O 1
ATOM 704 N N . PRO A 1 92 ? 5.948 -12.026 -20.895 1.00 56.97 92 PRO A N 1
ATOM 705 C CA . PRO A 1 92 ? 7.252 -12.556 -21.322 1.00 56.97 92 PRO A CA 1
ATOM 706 C C . PRO A 1 92 ? 8.255 -11.464 -21.755 1.00 56.97 92 PRO A C 1
ATOM 708 O O . PRO A 1 92 ? 9.400 -11.751 -22.095 1.00 56.97 92 PRO A O 1
ATOM 711 N N . GLU A 1 93 ? 7.828 -10.203 -21.735 1.00 67.25 93 GLU A N 1
ATOM 712 C CA . GLU A 1 93 ? 8.612 -9.003 -21.988 1.00 67.25 93 GLU A CA 1
ATOM 713 C C . GLU A 1 93 ? 9.595 -8.675 -20.846 1.00 67.25 93 GLU A C 1
ATOM 715 O O . GLU A 1 93 ? 10.706 -8.240 -21.128 1.00 67.25 93 GLU A O 1
ATOM 720 N N . PHE A 1 94 ? 9.264 -8.925 -19.569 1.00 72.88 94 PHE A N 1
ATOM 721 C CA . PHE A 1 94 ? 10.085 -8.458 -18.427 1.00 72.88 94 PHE A CA 1
ATOM 722 C C . PHE A 1 94 ? 10.922 -9.537 -17.740 1.00 72.88 94 PHE A C 1
ATOM 724 O O . PHE A 1 94 ? 11.791 -9.209 -16.929 1.00 72.88 94 PHE A O 1
ATOM 731 N N . TYR A 1 95 ? 10.693 -10.806 -18.066 1.00 77.25 95 TYR A N 1
ATOM 732 C CA . TYR A 1 95 ? 11.406 -11.947 -17.498 1.00 77.25 95 TYR A CA 1
ATOM 733 C C . TYR A 1 95 ? 11.848 -12.888 -18.619 1.00 77.25 95 TYR A C 1
ATOM 735 O O . TYR A 1 95 ? 11.193 -12.990 -19.655 1.00 77.25 95 TYR A O 1
ATOM 743 N N . ASP A 1 96 ? 13.005 -13.526 -18.468 1.00 74.00 96 ASP A N 1
ATOM 744 C CA . ASP A 1 96 ? 13.437 -14.574 -19.390 1.00 74.00 96 ASP A CA 1
ATOM 745 C C . ASP A 1 96 ? 12.736 -15.916 -19.109 1.00 74.00 96 ASP A C 1
ATOM 747 O O . ASP A 1 96 ? 11.943 -16.049 -18.177 1.00 74.00 96 ASP A O 1
ATOM 751 N N . SER A 1 97 ? 13.009 -16.917 -19.949 1.00 68.12 97 SER A N 1
ATOM 752 C CA . SER A 1 97 ? 12.459 -18.271 -19.803 1.00 68.12 97 SER A CA 1
ATOM 753 C C . SER A 1 97 ? 12.880 -18.967 -18.506 1.00 68.12 97 SER A C 1
ATOM 755 O O . SER A 1 97 ? 12.224 -19.921 -18.100 1.00 68.12 97 SER A O 1
ATOM 757 N N . ASP A 1 98 ? 13.941 -18.482 -17.857 1.00 66.69 98 ASP A N 1
ATOM 758 C CA . ASP A 1 98 ? 14.448 -18.987 -16.581 1.00 66.69 98 ASP A CA 1
ATOM 759 C C . ASP A 1 98 ? 13.861 -18.210 -15.385 1.00 66.69 98 ASP A C 1
ATOM 761 O O . ASP A 1 98 ? 14.262 -18.427 -14.240 1.00 66.69 98 ASP A O 1
ATOM 765 N N . GLY A 1 99 ? 12.930 -17.280 -15.636 1.00 67.31 99 GLY A N 1
ATOM 766 C CA . GLY A 1 99 ? 12.301 -16.440 -14.619 1.00 67.31 99 GLY A CA 1
ATOM 767 C C . GLY A 1 99 ? 13.198 -15.319 -14.089 1.00 67.31 99 GLY A C 1
ATOM 768 O O . GLY A 1 99 ? 12.843 -14.673 -13.101 1.00 67.31 99 GLY A O 1
ATOM 769 N N . LYS A 1 100 ? 14.351 -15.050 -14.715 1.00 76.62 100 LYS A N 1
ATOM 770 C CA . LYS A 1 100 ? 15.232 -13.949 -14.313 1.00 76.62 100 LYS A CA 1
ATOM 771 C C . LYS A 1 100 ? 14.733 -12.623 -14.884 1.00 76.62 100 LYS A C 1
ATOM 773 O O . LYS A 1 100 ? 14.214 -12.578 -16.001 1.00 76.62 100 LYS A O 1
ATOM 778 N N . PRO A 1 101 ? 14.926 -11.511 -14.158 1.00 82.12 101 PRO A N 1
ATOM 779 C CA . PRO A 1 101 ? 14.458 -10.209 -14.604 1.00 82.12 101 PRO A CA 1
ATOM 780 C C . PRO A 1 101 ? 15.276 -9.710 -15.793 1.00 82.12 101 PRO A C 1
ATOM 782 O O . PRO A 1 101 ? 16.507 -9.631 -15.743 1.00 82.12 101 PRO A O 1
ATOM 785 N N . ARG A 1 102 ? 14.585 -9.260 -16.837 1.00 86.19 102 ARG A N 1
ATOM 786 C CA . ARG A 1 102 ? 15.169 -8.489 -17.933 1.00 86.19 102 ARG A CA 1
ATOM 787 C C . ARG A 1 102 ? 15.277 -7.036 -17.496 1.00 86.19 102 ARG A C 1
ATOM 789 O O . ARG A 1 102 ? 14.414 -6.209 -17.768 1.00 86.19 102 ARG A O 1
ATOM 796 N N . TRP A 1 103 ? 16.359 -6.726 -16.789 1.00 87.69 103 TRP A N 1
ATOM 797 C CA . TRP A 1 103 ? 16.569 -5.416 -16.166 1.00 87.69 103 TRP A CA 1
ATOM 798 C C . TRP A 1 103 ? 16.487 -4.229 -17.121 1.00 87.69 103 TRP A C 1
ATOM 800 O O . TRP A 1 103 ? 16.028 -3.163 -16.719 1.00 87.69 103 TRP A O 1
ATOM 810 N N . ASN A 1 104 ? 16.890 -4.419 -18.377 1.00 87.88 104 ASN A N 1
ATOM 811 C CA . ASN A 1 104 ? 16.731 -3.411 -19.418 1.00 87.88 104 ASN A CA 1
ATOM 812 C C . ASN A 1 104 ? 15.250 -3.093 -19.682 1.00 87.88 104 ASN A C 1
ATOM 814 O O . ASN A 1 104 ? 14.845 -1.939 -19.610 1.00 87.88 104 ASN A O 1
ATOM 818 N N . GLU A 1 105 ? 14.427 -4.121 -19.886 1.00 86.50 105 GLU A N 1
ATOM 819 C CA . GLU A 1 105 ? 12.990 -3.982 -20.161 1.00 86.50 105 GLU A CA 1
ATOM 820 C C . GLU A 1 105 ? 12.252 -3.361 -18.969 1.00 86.50 105 GLU A C 1
ATOM 822 O O . GLU A 1 105 ? 11.429 -2.458 -19.121 1.00 86.50 105 GLU A O 1
ATOM 827 N N . ILE A 1 106 ? 12.622 -3.768 -17.753 1.00 88.25 106 ILE A N 1
ATOM 828 C CA . ILE A 1 106 ? 12.098 -3.192 -16.508 1.00 88.25 106 ILE A CA 1
ATOM 829 C C . ILE A 1 106 ? 12.474 -1.705 -16.388 1.00 88.25 106 ILE A C 1
ATOM 831 O O . ILE A 1 106 ? 11.640 -0.878 -16.011 1.00 88.25 106 ILE A O 1
ATOM 835 N N . ALA A 1 107 ? 13.716 -1.335 -16.714 1.00 90.44 107 ALA A N 1
ATOM 836 C CA . ALA A 1 107 ? 14.162 0.056 -16.670 1.00 90.44 107 ALA A CA 1
ATOM 837 C C . ALA A 1 107 ? 13.473 0.923 -17.737 1.00 90.44 107 ALA A C 1
ATOM 839 O O . ALA A 1 107 ? 13.028 2.029 -17.423 1.00 90.44 107 ALA A O 1
ATOM 840 N N . LEU A 1 108 ? 13.316 0.407 -18.960 1.00 89.06 108 LEU A N 1
ATOM 841 C CA . LEU A 1 108 ? 12.605 1.075 -20.053 1.00 89.06 108 LEU A CA 1
ATOM 842 C C . LEU A 1 108 ? 11.119 1.261 -19.739 1.00 89.06 108 LEU A C 1
ATOM 844 O O . LEU A 1 108 ? 10.574 2.339 -19.976 1.00 89.06 108 LEU A O 1
ATOM 848 N N . PHE A 1 109 ? 10.470 0.270 -19.124 1.00 89.50 109 PHE A N 1
ATOM 849 C CA . PHE A 1 109 ? 9.092 0.405 -18.656 1.00 89.50 109 PHE A CA 1
ATOM 850 C C . PHE A 1 109 ? 8.946 1.542 -17.641 1.00 89.50 109 PHE A C 1
ATOM 852 O O . PHE A 1 109 ? 8.052 2.387 -17.762 1.00 89.50 109 PHE A O 1
ATOM 859 N N . CYS A 1 110 ? 9.836 1.590 -16.646 1.00 89.19 110 CYS A N 1
ATOM 860 C CA . CYS A 1 110 ? 9.841 2.658 -15.652 1.00 89.19 110 CYS A CA 1
ATOM 861 C C . CYS A 1 110 ? 10.068 4.030 -16.306 1.00 89.19 110 CYS A C 1
ATOM 863 O O . CYS A 1 110 ? 9.406 5.002 -15.936 1.00 89.19 110 CYS A O 1
ATOM 865 N N . GLN A 1 111 ? 10.956 4.109 -17.301 1.00 89.62 111 GLN A N 1
ATOM 866 C CA . GLN A 1 111 ? 11.251 5.338 -18.039 1.00 89.62 111 GLN A CA 1
ATOM 867 C C . GLN A 1 111 ? 10.056 5.804 -18.887 1.00 89.62 111 GLN A C 1
ATOM 869 O O . GLN A 1 111 ? 9.685 6.980 -18.852 1.00 89.62 111 GLN A O 1
ATOM 874 N N . GLY A 1 112 ? 9.388 4.888 -19.591 1.00 86.25 112 GLY A N 1
ATOM 875 C CA . GLY A 1 112 ? 8.173 5.180 -20.358 1.00 86.25 112 GLY A CA 1
ATOM 876 C C . GLY A 1 112 ? 7.027 5.690 -19.479 1.00 86.25 112 GLY A C 1
ATOM 877 O O . GLY A 1 112 ? 6.225 6.519 -19.904 1.00 86.25 112 GLY A O 1
ATOM 878 N N . ASN A 1 113 ? 7.000 5.276 -18.210 1.00 87.25 113 ASN A N 1
ATOM 879 C CA . ASN A 1 113 ? 6.026 5.710 -17.212 1.00 87.25 113 ASN A CA 1
ATOM 880 C C . ASN A 1 113 ? 6.517 6.876 -16.325 1.00 87.25 113 ASN A C 1
ATOM 882 O O . ASN A 1 113 ? 5.885 7.159 -15.301 1.00 87.25 113 ASN A O 1
ATOM 886 N N . HIS A 1 114 ? 7.594 7.591 -16.688 1.00 84.62 114 HIS A N 1
ATOM 887 C CA . HIS A 1 114 ? 8.210 8.611 -15.820 1.00 84.62 114 HIS A CA 1
ATOM 888 C C . HIS A 1 114 ? 7.238 9.713 -15.355 1.00 84.62 114 HIS A C 1
ATOM 890 O O . HIS A 1 114 ? 7.386 10.243 -14.254 1.00 84.62 114 HIS A O 1
ATOM 896 N N . ALA A 1 115 ? 6.213 10.036 -16.152 1.00 84.00 115 ALA A N 1
ATOM 897 C CA . ALA A 1 115 ? 5.194 11.027 -15.802 1.00 84.00 115 ALA A CA 1
ATOM 898 C C . ALA A 1 115 ? 4.395 10.644 -14.539 1.00 84.00 115 ALA A C 1
ATOM 900 O O . ALA A 1 115 ? 3.932 11.518 -13.806 1.00 84.00 115 ALA A O 1
ATOM 901 N N . ARG A 1 116 ? 4.268 9.341 -14.252 1.00 84.56 116 ARG A N 1
ATOM 902 C CA . ARG A 1 116 ? 3.573 8.800 -13.071 1.00 84.56 116 ARG A CA 1
ATOM 903 C C . ARG A 1 116 ? 4.464 8.761 -11.825 1.00 84.56 116 ARG A C 1
ATOM 905 O O . ARG A 1 116 ? 3.950 8.617 -10.716 1.00 84.56 116 ARG A O 1
ATOM 912 N N . ILE A 1 117 ? 5.779 8.923 -11.983 1.00 88.06 117 ILE A N 1
ATOM 913 C CA . ILE A 1 117 ? 6.740 8.982 -10.877 1.00 88.06 117 ILE A CA 1
ATOM 914 C C . ILE A 1 117 ? 6.662 10.373 -10.243 1.00 88.06 117 ILE A C 1
ATOM 916 O O . ILE A 1 117 ? 6.901 11.376 -10.913 1.00 88.06 117 ILE A O 1
ATOM 920 N N . ARG A 1 118 ? 6.327 10.460 -8.952 1.00 80.69 118 ARG A N 1
ATOM 921 C CA . ARG A 1 118 ? 6.173 11.751 -8.248 1.00 80.69 118 ARG A CA 1
ATOM 922 C C . ARG A 1 118 ? 7.495 12.346 -7.758 1.00 80.69 118 ARG A C 1
ATOM 924 O O . ARG A 1 118 ? 7.567 13.549 -7.543 1.00 80.69 118 ARG A O 1
ATOM 931 N N . ASN A 1 119 ? 8.515 11.515 -7.556 1.00 88.19 119 ASN A N 1
ATOM 932 C CA . ASN A 1 119 ? 9.800 11.928 -7.002 1.00 88.19 119 ASN A CA 1
ATOM 933 C C . ASN A 1 119 ? 10.825 12.195 -8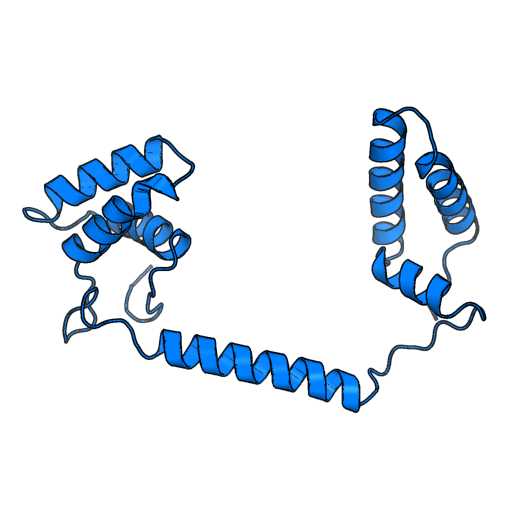.116 1.00 88.19 119 ASN A C 1
ATOM 935 O O . ASN A 1 119 ? 11.095 11.311 -8.926 1.00 88.19 119 ASN A O 1
ATOM 939 N N . ASN A 1 120 ? 11.437 13.382 -8.118 1.00 88.94 120 ASN A N 1
ATOM 940 C CA . ASN A 1 120 ? 12.478 13.746 -9.084 1.00 88.94 120 ASN A CA 1
ATOM 941 C C . ASN A 1 120 ? 13.697 12.819 -8.999 1.00 88.94 120 ASN A C 1
ATOM 943 O O . ASN A 1 120 ? 14.206 12.393 -10.027 1.00 88.94 120 ASN A O 1
ATOM 947 N N . TRP A 1 121 ? 14.090 12.403 -7.792 1.00 92.81 121 TRP A N 1
ATOM 948 C CA . TRP A 1 121 ? 15.198 11.462 -7.628 1.00 92.81 121 TRP A CA 1
ATOM 949 C C . TRP A 1 121 ? 14.901 10.093 -8.257 1.00 92.81 121 TRP A C 1
ATOM 951 O O . TRP A 1 121 ? 15.773 9.511 -8.894 1.00 92.81 121 TRP A O 1
ATOM 961 N N . GLU A 1 122 ? 13.670 9.583 -8.121 1.00 90.94 122 GLU A N 1
ATOM 962 C CA . GLU A 1 122 ? 13.277 8.308 -8.745 1.00 90.94 122 GLU A CA 1
ATOM 963 C C . GLU A 1 122 ? 13.283 8.426 -10.279 1.00 90.94 122 GLU A C 1
ATOM 965 O O . GLU A 1 122 ? 13.654 7.473 -10.960 1.00 90.94 122 GLU A O 1
ATOM 970 N N . ARG A 1 123 ? 12.926 9.597 -10.831 1.00 91.88 123 ARG A N 1
ATOM 971 C CA . ARG A 1 123 ? 13.001 9.864 -12.279 1.00 91.88 123 ARG A CA 1
ATOM 972 C C . ARG A 1 123 ? 14.442 9.853 -12.780 1.00 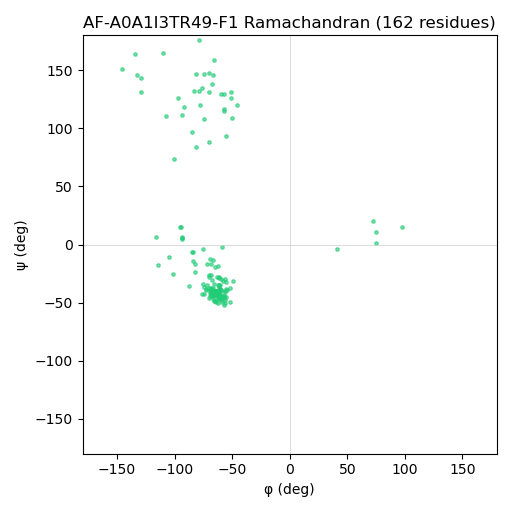91.88 123 ARG A C 1
ATOM 974 O O . ARG A 1 123 ? 14.732 9.177 -13.764 1.00 91.88 123 ARG A O 1
ATOM 981 N N . ASP A 1 124 ? 15.333 10.559 -12.091 1.00 92.69 124 ASP A N 1
ATOM 982 C CA . ASP A 1 124 ? 16.752 10.623 -12.451 1.00 92.69 124 ASP A CA 1
ATOM 983 C C . ASP A 1 124 ? 17.413 9.247 -12.325 1.00 92.69 124 ASP A C 1
ATOM 985 O O . ASP A 1 124 ? 18.143 8.819 -13.218 1.00 92.69 124 ASP A O 1
ATOM 989 N N . PHE A 1 125 ? 17.085 8.512 -11.258 1.00 93.44 125 PHE A N 1
ATOM 990 C CA . PHE A 1 125 ? 17.531 7.138 -11.057 1.00 93.44 125 PHE A CA 1
ATOM 991 C C . PHE A 1 125 ? 17.084 6.220 -12.198 1.00 93.44 125 PHE A C 1
ATOM 993 O O . PHE A 1 125 ? 17.905 5.506 -12.764 1.00 93.44 125 PHE A O 1
ATOM 1000 N N . VAL A 1 126 ? 15.803 6.241 -12.574 1.00 92.94 126 VAL A N 1
ATOM 1001 C CA . VAL A 1 126 ? 15.279 5.403 -13.663 1.00 92.94 126 VAL A CA 1
ATOM 1002 C C . VAL A 1 126 ? 15.919 5.754 -15.006 1.00 92.94 126 VAL A C 1
ATOM 1004 O O . VAL A 1 126 ? 16.277 4.843 -15.748 1.00 92.94 126 VAL A O 1
ATOM 1007 N N . ASN A 1 127 ? 16.113 7.041 -15.305 1.00 91.38 127 ASN A N 1
ATOM 1008 C CA . ASN A 1 127 ? 16.802 7.477 -16.522 1.00 91.38 127 ASN A CA 1
ATOM 1009 C C . ASN A 1 127 ? 18.257 6.986 -16.566 1.00 91.38 127 ASN A C 1
ATOM 1011 O O . ASN A 1 127 ? 18.704 6.484 -17.599 1.00 91.38 127 ASN A O 1
ATOM 1015 N N . ASP A 1 128 ? 18.982 7.076 -15.446 1.00 90.94 128 ASP A N 1
ATOM 1016 C CA . ASP A 1 128 ? 20.346 6.549 -15.333 1.00 90.94 128 ASP A CA 1
ATOM 1017 C C . ASP A 1 128 ? 20.387 5.026 -15.514 1.00 90.94 128 ASP A C 1
ATOM 1019 O O . ASP A 1 128 ? 21.258 4.491 -16.203 1.00 90.94 128 ASP A O 1
ATOM 1023 N N . MET A 1 129 ? 19.419 4.314 -14.934 1.00 92.31 129 MET A N 1
ATOM 1024 C CA . MET A 1 129 ? 19.317 2.865 -15.070 1.00 92.31 129 MET A CA 1
ATOM 1025 C C . MET A 1 129 ? 19.006 2.463 -16.513 1.00 92.31 129 MET A C 1
ATOM 1027 O O . MET A 1 129 ? 19.734 1.639 -17.062 1.00 92.31 129 MET A O 1
ATOM 1031 N N . ALA A 1 130 ? 18.017 3.079 -17.163 1.00 89.94 130 ALA A N 1
ATOM 1032 C CA . ALA A 1 130 ? 17.654 2.776 -18.549 1.00 89.94 130 ALA A CA 1
ATOM 1033 C C . ALA A 1 130 ? 18.841 2.944 -19.515 1.00 89.94 130 ALA A C 1
ATOM 1035 O O . ALA A 1 130 ? 19.069 2.089 -20.366 1.00 89.94 130 ALA A O 1
ATOM 1036 N N . GLY A 1 131 ? 19.670 3.978 -19.328 1.00 86.62 131 GLY A N 1
ATOM 1037 C CA . GLY A 1 131 ? 20.873 4.178 -20.143 1.00 86.62 131 GLY A CA 1
ATOM 1038 C C . GLY A 1 131 ? 21.994 3.162 -19.888 1.00 86.62 131 GLY A C 1
ATOM 1039 O O . GLY A 1 131 ? 22.810 2.905 -20.772 1.00 86.62 131 GLY A O 1
ATOM 1040 N N . ARG A 1 132 ? 22.063 2.567 -18.691 1.00 87.56 132 ARG A N 1
ATOM 1041 C CA . ARG A 1 132 ? 23.173 1.687 -18.285 1.00 87.56 132 ARG A CA 1
ATOM 1042 C C . ARG A 1 132 ? 22.849 0.195 -18.367 1.00 87.56 132 ARG A C 1
ATOM 1044 O O . ARG A 1 132 ? 23.779 -0.596 -18.517 1.00 87.56 132 ARG A O 1
ATOM 1051 N N . MET A 1 133 ? 21.579 -0.206 -18.279 1.00 86.00 133 MET A N 1
ATOM 1052 C CA . MET A 1 133 ? 21.166 -1.622 -18.235 1.00 86.00 133 MET A CA 1
ATOM 1053 C C . MET A 1 133 ? 21.432 -2.404 -19.530 1.00 86.00 133 MET A C 1
ATOM 1055 O O . MET A 1 133 ? 21.425 -3.630 -19.504 1.00 86.00 133 MET A O 1
ATOM 1059 N N . LEU A 1 134 ? 21.747 -1.723 -20.636 1.00 78.25 134 LEU A N 1
ATOM 1060 C CA . LEU A 1 134 ? 22.239 -2.360 -21.864 1.00 78.25 134 LEU A CA 1
ATOM 1061 C C . LEU A 1 134 ? 23.666 -2.921 -21.732 1.00 78.25 134 LEU A C 1
ATOM 1063 O O . LEU A 1 134 ? 24.019 -3.865 -22.430 1.00 78.25 134 LEU A O 1
ATOM 1067 N N . LEU A 1 135 ? 24.493 -2.338 -20.857 1.00 80.56 135 LEU A N 1
ATOM 1068 C CA . LEU A 1 135 ? 25.928 -2.642 -20.753 1.00 80.56 135 LEU A CA 1
ATOM 1069 C C . LEU A 1 135 ? 26.315 -3.299 -19.427 1.00 80.56 135 LEU A C 1
ATOM 1071 O O . LEU A 1 135 ? 27.402 -3.865 -19.314 1.00 80.56 135 LEU A O 1
ATOM 1075 N N . ARG A 1 136 ? 25.464 -3.203 -18.401 1.00 84.00 136 ARG A N 1
ATOM 1076 C CA . ARG A 1 136 ? 25.739 -3.765 -17.077 1.00 84.00 136 ARG A CA 1
ATOM 1077 C C . ARG A 1 136 ? 24.478 -4.279 -16.402 1.00 84.00 136 ARG A C 1
ATOM 1079 O O . ARG A 1 136 ? 23.402 -3.714 -16.565 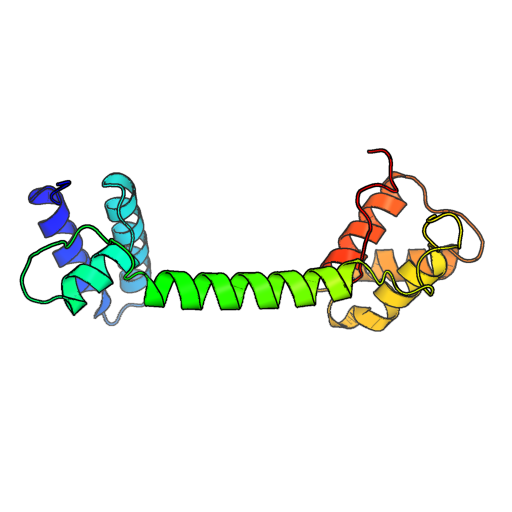1.00 84.00 136 ARG A O 1
ATOM 1086 N N . GLN A 1 137 ? 24.662 -5.279 -15.551 1.00 87.06 137 GLN A N 1
ATOM 1087 C CA . GLN A 1 137 ? 23.646 -5.711 -14.599 1.00 87.06 137 GLN A CA 1
ATOM 1088 C C . GLN A 1 137 ? 23.541 -4.704 -13.439 1.00 87.06 137 GLN A C 1
ATOM 1090 O O . GLN A 1 137 ? 24.551 -4.093 -13.063 1.00 87.06 137 GLN A O 1
ATOM 1095 N N . PRO A 1 138 ? 22.343 -4.495 -12.869 1.00 90.00 138 PRO A N 1
ATOM 1096 C CA . PRO A 1 138 ? 22.192 -3.666 -11.685 1.00 90.00 138 PRO A CA 1
ATOM 1097 C C . PRO A 1 138 ? 22.883 -4.329 -10.493 1.00 90.00 138 PRO A C 1
ATOM 1099 O O . PRO A 1 138 ? 22.872 -5.550 -10.349 1.00 90.00 138 PRO A O 1
ATOM 1102 N N . THR A 1 139 ? 23.445 -3.523 -9.593 1.00 89.69 139 THR A N 1
ATOM 1103 C CA . THR A 1 139 ? 23.824 -4.044 -8.275 1.00 89.69 139 THR A CA 1
ATOM 1104 C C . THR A 1 139 ? 22.575 -4.457 -7.509 1.00 89.69 139 THR A C 1
ATOM 1106 O O . THR A 1 139 ? 21.486 -3.949 -7.761 1.00 89.69 139 THR A O 1
ATOM 1109 N N . GLU A 1 140 ? 22.719 -5.322 -6.516 1.00 85.12 140 GLU A N 1
ATOM 1110 C CA . GLU A 1 140 ? 21.591 -5.819 -5.724 1.00 85.12 140 GLU A CA 1
ATOM 1111 C C . GLU A 1 140 ? 20.738 -4.692 -5.106 1.00 85.12 140 GLU A C 1
ATOM 1113 O O . GLU A 1 140 ? 19.507 -4.721 -5.124 1.00 85.12 140 GLU A O 1
ATOM 1118 N N . LYS A 1 141 ? 21.391 -3.621 -4.638 1.00 86.00 141 LYS A N 1
ATOM 1119 C CA . LYS A 1 141 ? 20.709 -2.429 -4.115 1.00 86.00 141 LYS A CA 1
ATOM 1120 C C . LYS A 1 141 ? 19.958 -1.661 -5.209 1.00 86.00 141 LYS A C 1
ATOM 1122 O O . LYS A 1 141 ? 18.858 -1.165 -4.967 1.00 86.00 141 LYS A O 1
ATOM 1127 N N . GLN A 1 142 ? 20.543 -1.552 -6.402 1.00 88.94 142 GLN A N 1
ATOM 1128 C CA . GLN A 1 142 ? 19.904 -0.913 -7.556 1.00 88.94 142 GLN A CA 1
ATOM 1129 C C . GLN A 1 142 ? 18.721 -1.739 -8.063 1.00 88.94 142 GLN A C 1
ATOM 1131 O O . GLN A 1 142 ? 17.666 -1.172 -8.318 1.00 88.94 142 GLN A O 1
ATOM 1136 N N . ALA A 1 143 ? 18.877 -3.061 -8.136 1.00 88.62 143 ALA A N 1
ATOM 1137 C CA . ALA A 1 143 ? 17.848 -4.028 -8.497 1.00 88.62 143 ALA A CA 1
ATOM 1138 C C . ALA A 1 143 ? 16.622 -3.900 -7.585 1.00 88.62 143 ALA A C 1
ATOM 1140 O O . ALA A 1 143 ? 15.505 -3.710 -8.066 1.00 88.62 143 ALA A O 1
ATOM 1141 N N . ARG A 1 144 ? 16.839 -3.889 -6.263 1.00 87.81 144 ARG A N 1
ATOM 1142 C CA . ARG A 1 144 ? 15.770 -3.682 -5.275 1.00 87.81 144 ARG A CA 1
ATOM 1143 C C . ARG A 1 144 ? 15.053 -2.348 -5.461 1.00 87.81 144 ARG A C 1
ATOM 1145 O O . ARG A 1 144 ? 13.826 -2.295 -5.440 1.00 87.81 144 ARG A O 1
ATOM 1152 N N . CYS A 1 145 ? 15.807 -1.268 -5.654 1.00 89.38 145 CYS A N 1
ATOM 1153 C CA . CYS A 1 145 ? 15.219 0.053 -5.851 1.00 89.38 145 CYS A CA 1
ATOM 1154 C C . CYS A 1 145 ? 14.411 0.136 -7.155 1.00 89.38 145 CYS A C 1
ATOM 1156 O O . CYS A 1 145 ? 13.288 0.640 -7.152 1.00 89.38 145 CYS A O 1
ATOM 1158 N N . LEU A 1 146 ? 14.948 -0.409 -8.245 1.00 89.81 146 LEU A N 1
ATOM 1159 C CA . LEU A 1 146 ? 14.308 -0.414 -9.554 1.00 89.81 146 LEU A CA 1
ATOM 1160 C C . LEU A 1 146 ? 13.020 -1.245 -9.552 1.00 89.81 146 LEU A C 1
ATOM 1162 O O . LEU A 1 146 ? 12.006 -0.777 -10.062 1.00 89.81 146 LEU A O 1
ATOM 1166 N N . LEU A 1 147 ? 13.020 -2.416 -8.908 1.00 88.38 147 LEU A N 1
ATOM 1167 C CA . LEU A 1 147 ? 11.806 -3.217 -8.736 1.00 88.38 147 LEU A CA 1
ATOM 1168 C C . LEU A 1 147 ? 10.755 -2.513 -7.884 1.00 88.38 147 LEU A C 1
ATOM 1170 O O . LEU A 1 147 ? 9.579 -2.542 -8.228 1.00 88.38 147 LEU A O 1
ATOM 1174 N N . ALA A 1 148 ? 11.149 -1.836 -6.804 1.00 87.81 148 ALA A N 1
ATOM 1175 C CA . ALA A 1 148 ? 10.194 -1.086 -5.993 1.00 87.81 148 ALA A CA 1
ATOM 1176 C C . ALA A 1 148 ? 9.481 0.001 -6.818 1.00 87.81 148 ALA A C 1
ATOM 1178 O O . ALA A 1 148 ? 8.278 0.206 -6.664 1.00 87.81 148 ALA A O 1
ATOM 1179 N N . ILE A 1 149 ? 10.201 0.678 -7.719 1.00 88.81 149 ILE A N 1
ATOM 1180 C CA . ILE A 1 149 ? 9.618 1.657 -8.648 1.00 88.81 149 ILE A CA 1
ATOM 1181 C C . ILE A 1 149 ? 8.734 0.956 -9.689 1.00 88.81 149 ILE A C 1
ATOM 1183 O O . ILE A 1 149 ? 7.610 1.393 -9.924 1.00 88.81 149 ILE A O 1
ATOM 1187 N N . PHE A 1 150 ? 9.196 -0.156 -10.258 1.00 87.75 150 PHE A N 1
ATOM 1188 C CA . PHE A 1 150 ? 8.449 -0.957 -11.229 1.00 87.75 150 PHE A CA 1
ATOM 1189 C C . PHE A 1 150 ? 7.088 -1.410 -10.680 1.00 87.75 150 PHE A C 1
ATOM 1191 O O . PHE A 1 150 ? 6.055 -1.167 -11.305 1.00 87.75 150 PHE A O 1
ATOM 1198 N N . VAL A 1 151 ? 7.059 -1.947 -9.459 1.00 85.50 151 VAL A N 1
ATOM 1199 C CA . VAL A 1 151 ? 5.828 -2.368 -8.772 1.00 85.50 151 VAL A CA 1
ATOM 1200 C C . VAL A 1 151 ? 4.917 -1.177 -8.470 1.00 85.50 151 VAL A C 1
ATOM 1202 O O . VAL A 1 151 ? 3.714 -1.247 -8.722 1.00 85.50 151 VAL A O 1
ATOM 1205 N N . LYS A 1 152 ? 5.464 -0.038 -8.014 1.00 85.50 152 LYS A N 1
ATOM 1206 C CA . LYS A 1 152 ? 4.679 1.200 -7.808 1.00 85.50 152 LYS A CA 1
ATOM 1207 C C . LYS A 1 152 ? 3.982 1.677 -9.087 1.00 85.50 152 LYS A C 1
ATOM 1209 O O . LYS A 1 152 ? 2.917 2.288 -9.008 1.00 85.50 152 LYS A O 1
ATOM 1214 N N . LEU A 1 153 ? 4.579 1.432 -10.252 1.00 83.12 153 LEU A N 1
ATOM 1215 C CA . LEU A 1 153 ? 4.039 1.823 -11.556 1.00 83.12 153 LEU A CA 1
ATOM 1216 C C . LEU A 1 153 ? 3.030 0.809 -12.126 1.00 83.12 153 LEU A C 1
ATOM 1218 O O . LEU A 1 153 ? 2.350 1.118 -13.110 1.00 83.12 153 LEU A O 1
ATOM 1222 N N . GLY A 1 154 ? 2.864 -0.340 -11.465 1.00 80.75 154 GLY A N 1
ATOM 1223 C CA . GLY A 1 154 ? 1.951 -1.415 -11.856 1.00 80.75 154 GLY A CA 1
ATOM 1224 C C . GLY A 1 154 ? 2.618 -2.556 -12.625 1.00 80.75 154 GLY A C 1
ATOM 1225 O O . GLY A 1 154 ? 1.911 -3.342 -13.248 1.00 80.75 154 GLY A O 1
ATOM 1226 N N . GLY A 1 155 ? 3.951 -2.638 -12.610 1.00 79.25 155 GLY A N 1
ATOM 1227 C CA . GLY A 1 155 ? 4.693 -3.778 -13.138 1.00 79.25 155 GLY A CA 1
ATOM 1228 C C . GLY A 1 155 ? 4.462 -5.039 -12.301 1.00 79.25 155 GLY A C 1
ATOM 1229 O O . GLY A 1 155 ? 4.419 -4.976 -11.070 1.00 79.25 155 GLY A O 1
ATOM 1230 N N . HIS A 1 156 ? 4.296 -6.180 -12.970 1.00 70.12 156 HIS A N 1
ATOM 1231 C CA . HIS A 1 156 ? 4.077 -7.467 -12.314 1.00 70.12 156 HIS A CA 1
ATOM 1232 C C . HIS A 1 156 ? 5.403 -8.099 -11.883 1.00 70.12 156 HIS A C 1
ATOM 1234 O O . HIS A 1 156 ? 6.308 -8.206 -12.706 1.00 70.12 156 HIS A O 1
ATOM 1240 N N . TYR A 1 157 ? 5.504 -8.571 -10.638 1.00 71.75 157 TYR A N 1
ATOM 1241 C CA . TYR A 1 157 ? 6.686 -9.277 -10.143 1.00 71.75 157 TYR A CA 1
ATOM 1242 C C . TYR A 1 157 ? 6.307 -10.604 -9.484 1.00 71.75 157 TYR A C 1
ATOM 1244 O O . TYR A 1 157 ? 5.278 -10.687 -8.817 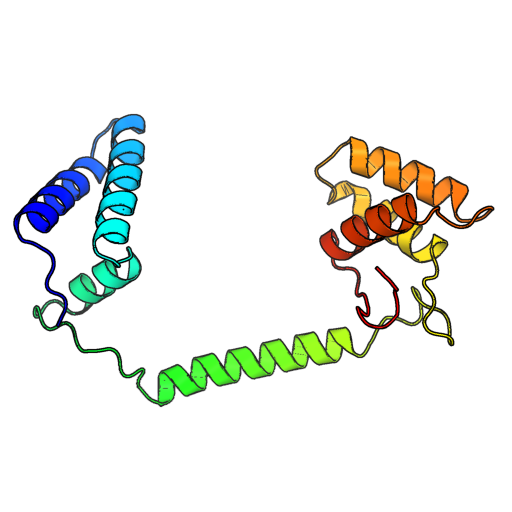1.00 71.75 157 TYR A O 1
ATOM 1252 N N . ASP A 1 158 ? 7.145 -11.627 -9.657 1.00 66.25 158 ASP A N 1
ATOM 1253 C CA . ASP A 1 158 ? 7.037 -12.878 -8.904 1.00 66.25 158 ASP A CA 1
ATOM 1254 C C . ASP A 1 158 ? 7.904 -12.787 -7.630 1.00 66.25 158 ASP A C 1
ATOM 1256 O O . ASP A 1 158 ? 9.121 -12.613 -7.730 1.00 66.25 158 ASP A O 1
ATOM 1260 N N . PRO A 1 159 ? 7.318 -12.876 -6.423 1.00 58.72 159 PRO A N 1
ATOM 1261 C CA . PRO A 1 159 ? 8.072 -12.876 -5.173 1.00 58.72 159 PRO A CA 1
ATOM 1262 C C . PRO A 1 159 ? 8.991 -14.093 -4.985 1.00 58.72 159 PRO A C 1
ATOM 1264 O O . PRO A 1 159 ? 9.885 -14.033 -4.144 1.00 58.72 159 PRO A O 1
ATOM 1267 N N . GLN A 1 160 ? 8.771 -15.201 -5.702 1.00 57.50 160 GLN A N 1
ATOM 1268 C CA . GLN A 1 160 ? 9.538 -16.441 -5.528 1.00 57.50 160 GLN A CA 1
ATOM 1269 C C . GLN A 1 160 ? 10.879 -16.449 -6.273 1.00 57.50 160 GLN A C 1
ATOM 1271 O O . GLN A 1 160 ? 11.750 -17.255 -5.951 1.00 57.50 160 GLN A O 1
ATOM 1276 N N . THR A 1 161 ? 11.079 -15.550 -7.239 1.00 57.97 161 THR A N 1
ATOM 1277 C CA . THR A 1 161 ? 12.261 -15.546 -8.117 1.00 57.97 161 THR A CA 1
ATOM 1278 C C . THR A 1 161 ? 13.409 -14.652 -7.630 1.00 57.97 161 THR A C 1
ATOM 1280 O O . THR A 1 161 ? 14.420 -14.541 -8.326 1.00 57.97 161 THR A O 1
ATOM 1283 N N . MET A 1 162 ? 13.327 -14.054 -6.428 1.00 54.69 162 MET A N 1
ATOM 1284 C CA . MET A 1 162 ? 14.442 -13.294 -5.837 1.00 54.69 162 MET A CA 1
ATOM 1285 C C . MET A 1 162 ? 14.795 -13.679 -4.395 1.00 54.69 162 MET A C 1
ATOM 1287 O O . MET A 1 162 ? 13.914 -13.693 -3.535 1.00 54.69 162 MET A O 1
ATOM 1291 N N . PRO A 1 163 ? 16.090 -13.909 -4.097 1.00 46.28 163 PRO A N 1
ATOM 1292 C CA . PRO A 1 163 ? 16.582 -13.987 -2.730 1.00 46.28 163 PRO A CA 1
ATOM 1293 C C . PRO A 1 163 ? 16.694 -12.569 -2.144 1.00 46.28 163 PRO A C 1
ATOM 1295 O O . PRO A 1 163 ? 17.159 -11.648 -2.817 1.00 46.28 163 PRO A O 1
ATOM 1298 N N . TRP A 1 164 ? 16.220 -12.401 -0.911 1.00 53.75 164 TRP A N 1
ATOM 1299 C CA . TRP A 1 164 ? 16.256 -11.146 -0.149 1.00 53.75 164 TRP A CA 1
ATOM 1300 C C . TRP A 1 164 ? 17.640 -10.832 0.417 1.00 53.75 164 TRP A C 1
ATOM 1302 O O . TRP A 1 164 ? 18.330 -11.798 0.814 1.00 53.75 164 TRP A O 1
#

Secondary structure (DSSP, 8-state):
--PPPHHHHHHHHHHHHGGG-S-HHHHHHHHHHHHHHHHHTT--HHHHHHHHHT-SS--------HHHHHHHHHHHHHHHHHHHHHHH---TTTB-TTS-B-HHHHHHHHHHTGGG---HHHHHHHHHHHHHTTTSPPPHHHHHHHHHHHHHTT----GGG---

Mean predicted aligned error: 18.28 Å

Foldseek 3Di:
DQDDDPVLVVLLVVLVVQCPDPDPVSNVVSVVVNQVSQVVSVHDPVQVVVCVVVVPNDPDPDPPPVVNVVVVVVVVVVVVVVVVVVQVCLPCQQAPPVRHGLQLSLLVVLQVLLVVPPDPVLNVLSVVSNVCSVPDDDDPVSVVSSVVSSVVSPRHHDPVSDDD